Protein AF-A0A3B0SGT5-F1 (afdb_monomer)

Secondary structure (DSSP, 8-state):
-EEETTEEEEEETTEEEEEEE-TT--HHHHHHH--S-EEEPGGG-

Nearest PDB structures (foldseek):
  3rrl-assembly1_D  TM=9.126E-01  e=4.975E-02  Helicobacter pylori
  8k9h-assembly2_E  TM=9.341E-01  e=7.486E-02  Fusobacterium nucleatum
  5dbn-assembly1_D  TM=8.906E-01  e=1.052E-01  Escherichia coli DH5[alpha]
  8k9h-assembly2_C  TM=9.505E-01  e=1.815E-01  Fusobacterium nucleatum

Mean predicted aligned error: 5.17 Å

pLDDT: mean 80.71, std 7.55, range [46.25, 87.69]

Organism: NCBI:txid652676

Solvent-accessible surface area (backbone atoms only — not comparable to full-atom values): 2836 Å² total; per-residue (Å²): 111,47,81,53,90,58,24,34,33,37,66,53,100,90,44,39,30,38,73,44,65,28,96,94,48,49,73,67,57,46,53,73,75,35,93,66,82,60,45,74,44,84,88,80,114

Structure (mmCIF, N/CA/C/O backbone):
data_AF-A0A3B0SGT5-F1
#
_entry.id   AF-A0A3B0SGT5-F1
#
loop_
_atom_site.group_PDB
_atom_site.id
_atom_site.type_symbol
_atom_site.label_atom_id
_atom_site.label_alt_id
_atom_site.label_comp_id
_atom_site.label_asym_id
_atom_site.label_entity_id
_atom_site.label_seq_id
_atom_site.pdbx_PDB_ins_code
_atom_site.Cartn_x
_atom_site.Cartn_y
_atom_site.Cartn_z
_atom_site.occupancy
_atom_site.B_iso_or_equiv
_atom_site.auth_seq_id
_atom_site.auth_comp_id
_atom_site.auth_asym_id
_atom_site.auth_atom_id
_atom_site.pdbx_PDB_model_num
ATOM 1 N N . MET A 1 1 ? 7.208 -6.613 -8.268 1.00 81.94 1 MET A N 1
ATOM 2 C CA . MET A 1 1 ? 5.888 -6.723 -7.615 1.00 81.94 1 MET A CA 1
ATOM 3 C C . MET A 1 1 ? 6.000 -7.767 -6.518 1.00 81.94 1 MET A C 1
ATOM 5 O O . MET A 1 1 ? 6.537 -8.835 -6.777 1.00 81.94 1 MET A O 1
ATOM 9 N N . ILE A 1 2 ? 5.583 -7.425 -5.307 1.00 84.12 2 ILE A N 1
ATOM 10 C CA . ILE A 1 2 ? 5.626 -8.234 -4.092 1.00 84.12 2 ILE A CA 1
ATOM 11 C C . ILE A 1 2 ? 4.207 -8.244 -3.547 1.00 84.12 2 ILE A C 1
ATOM 13 O O . ILE A 1 2 ? 3.638 -7.183 -3.310 1.00 84.12 2 ILE A O 1
ATOM 17 N N . ILE A 1 3 ? 3.650 -9.433 -3.368 1.00 85.00 3 ILE A N 1
ATOM 18 C CA . ILE A 1 3 ? 2.338 -9.627 -2.759 1.00 85.00 3 ILE A CA 1
ATOM 19 C C . ILE A 1 3 ? 2.596 -10.202 -1.376 1.00 85.00 3 ILE A C 1
ATOM 21 O O . ILE A 1 3 ? 3.290 -11.211 -1.245 1.00 85.00 3 ILE A O 1
ATOM 25 N N . SER A 1 4 ? 2.087 -9.534 -0.352 1.00 82.31 4 SER A N 1
ATOM 26 C CA . SER A 1 4 ? 2.202 -9.970 1.031 1.00 82.31 4 SER A CA 1
ATOM 27 C C . SER A 1 4 ? 0.857 -9.864 1.735 1.00 82.31 4 SER A C 1
ATOM 29 O O . SER 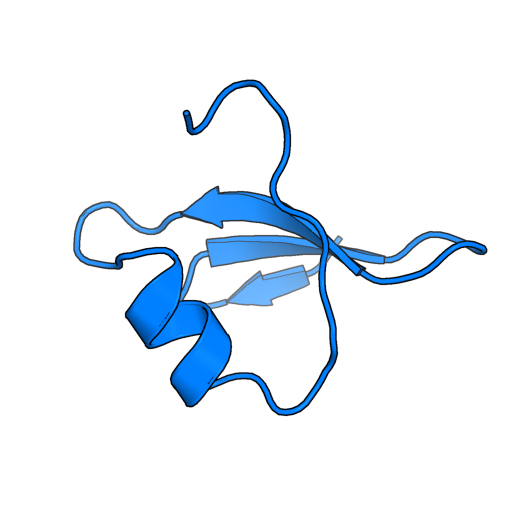A 1 4 ? -0.108 -9.325 1.196 1.00 82.31 4 SER A O 1
ATOM 31 N N . ASP A 1 5 ? 0.820 -10.366 2.963 1.00 84.06 5 ASP A N 1
ATOM 32 C CA . ASP A 1 5 ? -0.346 -10.295 3.843 1.00 84.06 5 ASP A CA 1
ATOM 33 C C . ASP A 1 5 ? -0.805 -8.850 4.108 1.00 84.06 5 ASP A C 1
ATOM 35 O O . ASP A 1 5 ? -1.986 -8.594 4.311 1.00 84.06 5 ASP A O 1
ATOM 39 N N . VAL A 1 6 ? 0.121 -7.885 4.047 1.00 83.12 6 VAL A N 1
ATOM 40 C CA . VAL A 1 6 ? -0.189 -6.472 4.307 1.00 83.12 6 VAL A CA 1
ATOM 41 C C . VAL A 1 6 ? -0.603 -5.697 3.048 1.00 83.12 6 VAL A C 1
ATOM 43 O O . VAL A 1 6 ? -1.191 -4.622 3.157 1.00 83.12 6 VAL A O 1
ATOM 46 N N . GLY A 1 7 ? -0.321 -6.221 1.849 1.00 86.19 7 GLY A N 1
ATOM 47 C CA . GLY A 1 7 ? -0.688 -5.576 0.588 1.00 86.19 7 GLY A CA 1
ATOM 48 C C . GLY A 1 7 ? 0.240 -5.891 -0.586 1.00 86.19 7 GLY A C 1
ATOM 49 O O . GLY A 1 7 ? 1.155 -6.717 -0.509 1.00 86.19 7 GLY A O 1
ATOM 50 N N . VAL A 1 8 ? 0.001 -5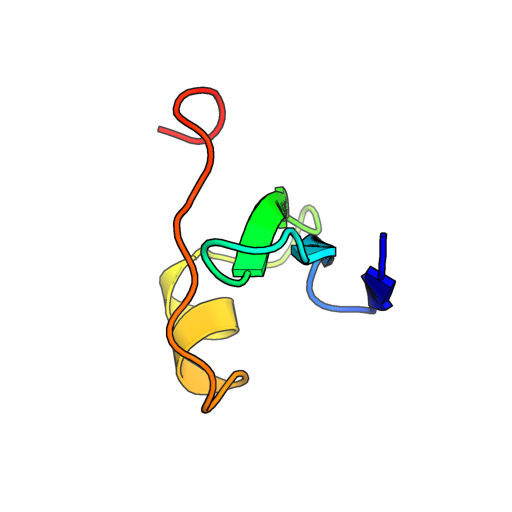.198 -1.698 1.00 87.69 8 VAL A N 1
ATOM 51 C CA . VAL A 1 8 ? 0.780 -5.310 -2.934 1.00 87.69 8 VAL A CA 1
ATOM 52 C C . VAL A 1 8 ? 1.744 -4.136 -3.047 1.00 87.69 8 VAL A C 1
ATOM 54 O O . VAL A 1 8 ? 1.345 -2.972 -3.123 1.00 87.69 8 VAL A O 1
ATOM 57 N N . PHE A 1 9 ? 3.034 -4.452 -3.127 1.00 87.06 9 PHE A N 1
ATOM 58 C CA . PHE A 1 9 ? 4.110 -3.487 -3.315 1.00 87.06 9 PHE A CA 1
ATOM 59 C C . PHE A 1 9 ? 4.788 -3.677 -4.659 1.00 87.06 9 PHE A C 1
ATOM 61 O O . PHE A 1 9 ? 5.083 -4.783 -5.110 1.00 87.06 9 PHE A O 1
ATOM 68 N N . THR A 1 10 ? 5.162 -2.574 -5.271 1.00 86.88 10 THR A N 1
ATOM 69 C CA . THR A 1 10 ? 5.959 -2.553 -6.483 1.00 86.88 10 THR A CA 1
ATOM 70 C C . THR A 1 10 ? 7.270 -1.859 -6.171 1.00 86.88 10 THR A C 1
ATOM 72 O O . THR A 1 10 ? 7.295 -0.677 -5.850 1.00 86.88 10 THR A O 1
ATOM 75 N N . ILE A 1 11 ? 8.366 -2.613 -6.244 1.00 85.12 11 ILE A N 1
ATOM 76 C CA . ILE A 1 11 ? 9.718 -2.065 -6.154 1.00 85.12 11 ILE A CA 1
ATOM 77 C C . ILE A 1 11 ? 10.173 -1.718 -7.567 1.00 85.12 11 ILE A C 1
ATOM 79 O O . ILE A 1 11 ? 10.180 -2.588 -8.437 1.00 85.12 11 ILE A O 1
ATOM 83 N N . ASN A 1 12 ? 10.543 -0.458 -7.768 1.00 83.94 12 ASN A N 1
ATOM 84 C CA . ASN A 1 12 ? 11.169 0.051 -8.985 1.00 83.94 12 ASN A CA 1
ATOM 85 C C . ASN A 1 12 ? 12.543 0.645 -8.636 1.00 83.94 12 ASN A C 1
ATOM 87 O O . ASN A 1 12 ? 12.903 0.745 -7.463 1.00 83.94 12 ASN A O 1
ATOM 91 N N . GLU A 1 13 ? 13.289 1.113 -9.638 1.00 78.31 13 GLU A N 1
ATOM 92 C CA . GLU A 1 13 ? 14.618 1.723 -9.447 1.00 78.31 13 GLU A CA 1
ATOM 93 C C . GLU A 1 13 ? 14.619 2.931 -8.483 1.00 78.31 13 GLU A C 1
ATOM 95 O O . GLU A 1 13 ? 15.652 3.264 -7.912 1.00 78.31 13 GLU A O 1
ATOM 100 N N . GLY A 1 14 ? 13.459 3.561 -8.253 1.00 76.38 14 GLY A N 1
ATOM 101 C CA . GLY A 1 14 ? 13.281 4.693 -7.333 1.00 76.38 14 GLY A CA 1
ATOM 102 C C . GLY A 1 14 ? 12.754 4.354 -5.930 1.00 76.38 14 GLY A C 1
ATOM 103 O O . GLY A 1 14 ? 12.454 5.281 -5.176 1.00 76.38 14 GLY A O 1
ATOM 104 N N . GLY A 1 15 ? 12.594 3.072 -5.580 1.00 81.94 15 GLY A N 1
ATOM 105 C CA . GLY A 1 15 ? 12.124 2.627 -4.261 1.00 81.94 15 GLY A CA 1
ATOM 106 C C . GLY A 1 15 ? 10.868 1.75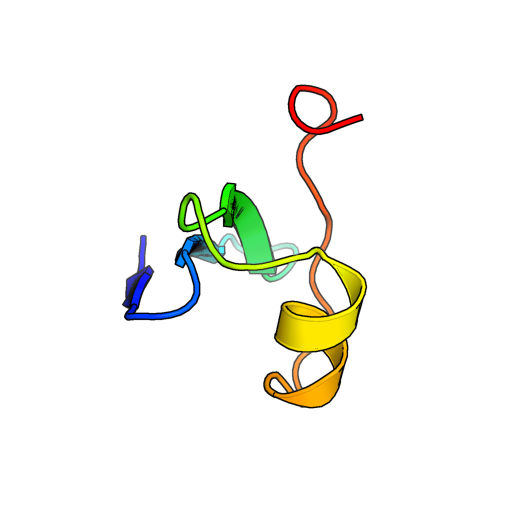2 -4.295 1.00 81.94 15 GLY A C 1
ATOM 107 O O . GLY A 1 15 ? 10.431 1.290 -5.351 1.00 81.94 15 GLY A O 1
ATOM 108 N N . ALA A 1 16 ? 10.299 1.502 -3.113 1.00 84.75 16 ALA A N 1
ATOM 109 C CA . ALA A 1 16 ? 9.080 0.718 -2.948 1.00 84.75 16 ALA A CA 1
ATOM 110 C C . ALA A 1 16 ? 7.831 1.610 -3.030 1.00 84.75 16 ALA A C 1
ATOM 112 O O . ALA A 1 16 ? 7.759 2.655 -2.383 1.00 84.75 16 ALA A O 1
ATOM 113 N N . THR A 1 17 ? 6.831 1.171 -3.789 1.00 87.31 17 THR A N 1
ATOM 114 C CA . THR A 1 17 ? 5.521 1.819 -3.890 1.00 87.31 17 THR A CA 1
ATOM 115 C C . THR A 1 17 ? 4.432 0.828 -3.508 1.00 87.31 17 THR A C 1
ATOM 117 O O . THR A 1 17 ? 4.308 -0.223 -4.128 1.00 87.31 17 THR A O 1
ATOM 120 N N . LEU A 1 18 ? 3.629 1.166 -2.510 1.00 85.69 18 LEU A N 1
ATOM 121 C CA . LEU A 1 18 ? 2.426 0.442 -2.134 1.00 85.69 18 LEU A CA 1
ATOM 122 C C . LEU A 1 18 ? 1.315 0.769 -3.139 1.00 85.69 18 LEU A C 1
ATOM 124 O O . LEU A 1 18 ? 0.908 1.927 -3.257 1.00 85.69 18 LEU A O 1
ATOM 128 N N . MET A 1 19 ? 0.876 -0.242 -3.885 1.00 86.31 19 MET A N 1
ATOM 129 C CA . MET A 1 19 ? -0.170 -0.109 -4.901 1.00 86.31 19 MET A CA 1
ATOM 130 C C . MET A 1 19 ? -1.546 -0.484 -4.366 1.00 86.31 19 MET A C 1
ATOM 132 O O . MET A 1 19 ? -2.515 0.191 -4.692 1.00 86.31 19 MET A O 1
ATOM 136 N N . GLU A 1 20 ? -1.623 -1.516 -3.529 1.00 83.38 20 GLU A N 1
ATOM 137 C CA . GLU A 1 20 ? -2.869 -1.960 -2.903 1.00 83.38 20 GLU A CA 1
ATOM 138 C C . GLU A 1 20 ? -2.614 -2.344 -1.448 1.00 83.38 20 GLU A C 1
ATOM 140 O O . GLU A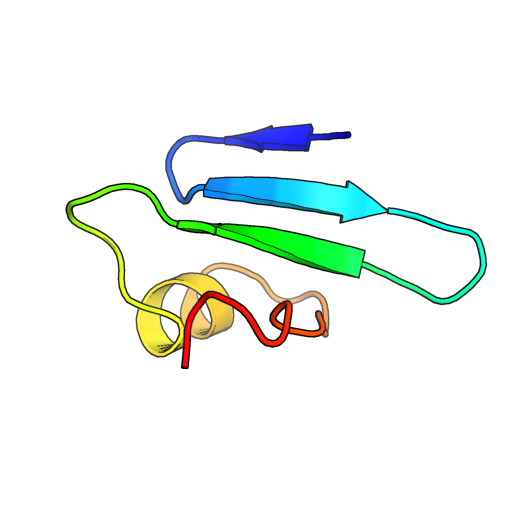 1 20 ? -1.583 -2.936 -1.122 1.00 83.38 20 GLU A O 1
ATOM 145 N N . LEU A 1 21 ? -3.566 -2.011 -0.582 1.00 83.81 21 LEU A N 1
ATOM 146 C CA . LEU A 1 21 ? -3.609 -2.442 0.811 1.00 83.81 21 LEU A CA 1
ATOM 147 C C . LEU A 1 21 ? -4.506 -3.667 0.933 1.00 83.81 21 LEU A C 1
ATOM 149 O O . LEU A 1 21 ? -5.515 -3.771 0.233 1.00 83.81 21 LEU A O 1
ATOM 153 N N . ALA A 1 22 ? -4.168 -4.571 1.849 1.00 84.19 22 ALA A N 1
ATOM 154 C CA . ALA A 1 22 ? -5.129 -5.582 2.264 1.00 84.19 22 ALA A CA 1
ATOM 155 C C . ALA A 1 22 ? -6.360 -4.899 2.910 1.00 84.19 22 ALA A C 1
ATOM 157 O O . ALA A 1 22 ? -6.203 -3.865 3.562 1.00 84.19 22 ALA A O 1
ATOM 158 N N . PRO A 1 23 ? -7.577 -5.452 2.748 1.00 77.19 23 PRO A N 1
ATOM 159 C CA . PRO A 1 23 ? -8.822 -4.820 3.203 1.00 77.19 23 PRO A CA 1
ATOM 160 C C . PRO A 1 23 ? -8.878 -4.560 4.718 1.00 77.19 23 PRO A C 1
ATOM 162 O O . PRO A 1 23 ? -9.581 -3.651 5.150 1.00 77.19 23 PRO A O 1
ATOM 165 N N . ASP A 1 24 ? -8.112 -5.316 5.507 1.00 81.94 24 ASP A N 1
ATOM 166 C CA . ASP A 1 24 ? -8.005 -5.180 6.964 1.00 81.94 24 ASP A CA 1
ATOM 167 C C . ASP A 1 24 ? -6.727 -4.441 7.417 1.00 81.94 24 ASP A C 1
ATOM 169 O O . ASP A 1 24 ? -6.384 -4.459 8.597 1.00 81.94 24 ASP A O 1
ATOM 173 N N . MET A 1 25 ? -5.989 -3.807 6.498 1.00 82.38 25 MET A N 1
ATOM 174 C CA . MET A 1 25 ? -4.728 -3.113 6.785 1.00 82.38 25 MET A CA 1
ATOM 175 C C . MET A 1 25 ? -4.804 -1.622 6.470 1.00 82.38 25 MET A C 1
ATOM 177 O O . MET A 1 25 ? -5.327 -1.194 5.443 1.00 82.38 25 MET A O 1
ATOM 181 N N . THR A 1 26 ? -4.193 -0.817 7.339 1.00 83.44 26 THR A N 1
ATOM 182 C CA . THR A 1 26 ? -4.031 0.628 7.140 1.00 83.44 26 THR A CA 1
ATOM 183 C C . THR A 1 26 ? -2.599 0.965 6.734 1.00 83.44 26 THR A C 1
ATOM 185 O O . THR A 1 26 ? -1.654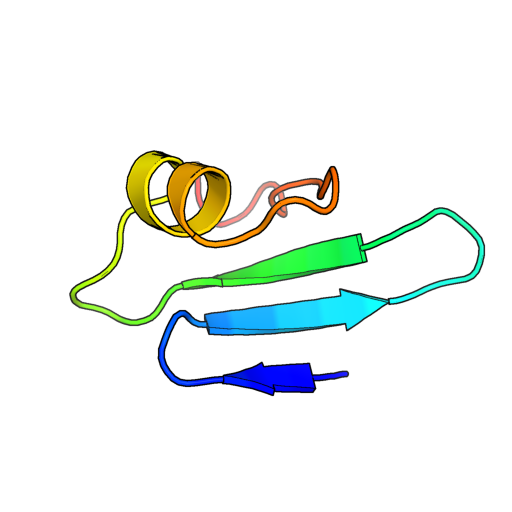 0.256 7.080 1.00 83.44 26 THR A O 1
ATOM 188 N N . VAL A 1 27 ? -2.406 2.090 6.038 1.00 81.38 27 VAL A N 1
ATOM 189 C CA . VAL A 1 27 ? -1.068 2.584 5.654 1.00 81.38 27 VAL A CA 1
ATOM 190 C C . VAL A 1 27 ? -0.129 2.694 6.858 1.00 81.38 27 VAL A C 1
ATOM 192 O O . VAL A 1 27 ? 1.057 2.384 6.741 1.00 81.38 27 VAL A O 1
ATOM 195 N N . GLU A 1 28 ? -0.640 3.141 8.006 1.00 82.31 28 GLU A N 1
ATOM 196 C CA . GLU A 1 28 ? 0.142 3.286 9.237 1.00 82.31 28 GLU A CA 1
ATOM 197 C C . GLU A 1 28 ? 0.645 1.937 9.749 1.00 82.31 28 GLU A C 1
ATOM 199 O O . GLU A 1 28 ? 1.812 1.803 10.114 1.00 82.31 28 GLU A O 1
ATOM 204 N N . GLU A 1 29 ? -0.204 0.916 9.706 1.00 83.56 29 GLU A N 1
ATOM 205 C CA . GLU A 1 29 ? 0.121 -0.430 10.164 1.00 83.56 29 GLU A CA 1
ATOM 206 C C . GLU A 1 29 ? 1.120 -1.115 9.233 1.00 83.56 29 GLU A C 1
ATOM 208 O O . GLU A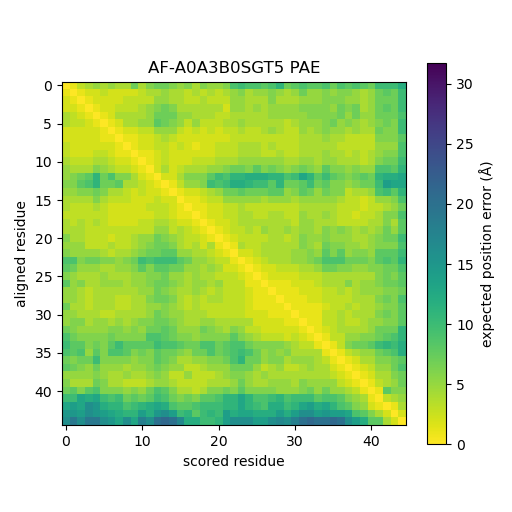 1 29 ? 2.103 -1.711 9.681 1.00 83.56 29 GLU A O 1
ATOM 213 N N . VAL A 1 30 ? 0.949 -0.914 7.926 1.00 83.50 30 VAL A N 1
ATOM 214 C CA . VAL A 1 30 ? 1.921 -1.335 6.919 1.00 83.50 30 VAL A CA 1
ATOM 215 C C . VAL A 1 30 ? 3.263 -0.636 7.124 1.00 83.50 30 VAL A C 1
ATOM 217 O O . VAL A 1 30 ? 4.303 -1.290 7.067 1.00 83.50 30 VAL A O 1
ATOM 220 N N . ARG A 1 31 ? 3.270 0.668 7.422 1.00 82.69 31 ARG A N 1
ATOM 221 C CA . ARG A 1 31 ? 4.492 1.429 7.721 1.00 82.69 31 ARG A CA 1
ATOM 222 C C . ARG A 1 31 ? 5.149 0.978 9.023 1.00 82.69 31 ARG A C 1
ATOM 224 O O . ARG A 1 31 ? 6.369 0.950 9.096 1.00 82.69 31 ARG A O 1
ATOM 231 N N . SER A 1 32 ? 4.370 0.587 10.026 1.00 84.44 32 SER A N 1
ATOM 232 C CA . SER A 1 32 ? 4.918 0.065 11.280 1.00 84.44 32 SER A CA 1
ATOM 233 C C . SER A 1 32 ? 5.497 -1.342 11.131 1.00 84.44 32 SER A C 1
ATOM 235 O O . SER A 1 32 ? 6.425 -1.689 11.856 1.00 84.44 32 SER A O 1
ATOM 237 N N . ARG A 1 33 ? 4.951 -2.164 10.227 1.00 82.75 33 ARG A N 1
ATOM 238 C CA . ARG A 1 33 ? 5.450 -3.521 9.940 1.00 82.75 33 ARG A CA 1
ATOM 239 C C . ARG A 1 33 ? 6.567 -3.557 8.902 1.00 82.75 33 ARG A C 1
ATOM 241 O O . ARG A 1 33 ? 7.264 -4.561 8.795 1.00 82.75 33 ARG A O 1
ATOM 248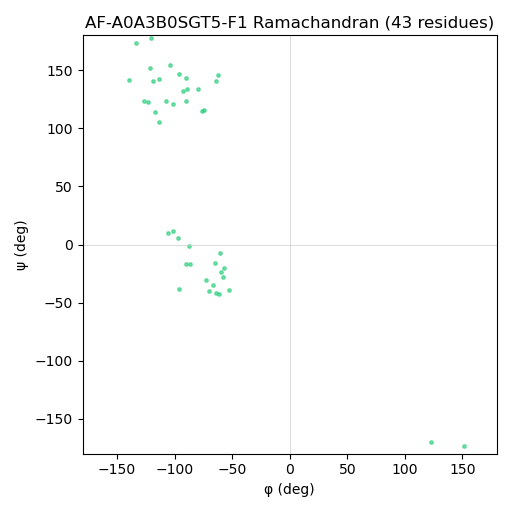 N N . THR A 1 34 ? 6.730 -2.484 8.138 1.00 78.50 34 THR A N 1
ATOM 249 C CA . THR A 1 34 ? 7.698 -2.403 7.046 1.00 78.50 34 THR A CA 1
ATOM 250 C C . THR A 1 34 ? 8.770 -1.380 7.401 1.00 78.50 34 THR A C 1
ATOM 252 O O . THR A 1 34 ? 8.539 -0.180 7.311 1.00 78.50 34 THR A O 1
ATOM 255 N N . GLU A 1 35 ? 9.972 -1.843 7.753 1.00 76.44 35 GLU A N 1
ATOM 256 C CA . GLU A 1 35 ? 11.131 -0.965 8.016 1.00 76.44 35 GLU A CA 1
ATOM 257 C C . GLU A 1 35 ? 11.606 -0.196 6.766 1.00 76.44 35 GLU A C 1
ATOM 259 O O . GLU A 1 35 ? 12.348 0.782 6.868 1.00 76.44 35 GLU A O 1
ATOM 264 N N . ALA A 1 36 ? 11.185 -0.621 5.570 1.00 75.12 36 ALA A N 1
ATOM 265 C CA . ALA A 1 36 ? 11.504 0.057 4.322 1.00 75.12 36 ALA A CA 1
ATOM 266 C C . ALA A 1 36 ? 10.595 1.272 4.094 1.00 75.12 36 ALA A C 1
ATOM 268 O O . ALA A 1 36 ? 9.373 1.192 4.193 1.00 75.12 36 ALA A O 1
ATOM 269 N N . ASN A 1 37 ? 11.195 2.395 3.701 1.00 78.44 37 ASN A N 1
ATOM 270 C CA . ASN A 1 37 ? 10.445 3.596 3.357 1.00 78.44 37 ASN A CA 1
ATOM 271 C C . ASN A 1 37 ? 9.774 3.403 1.985 1.00 78.44 37 ASN A C 1
ATOM 2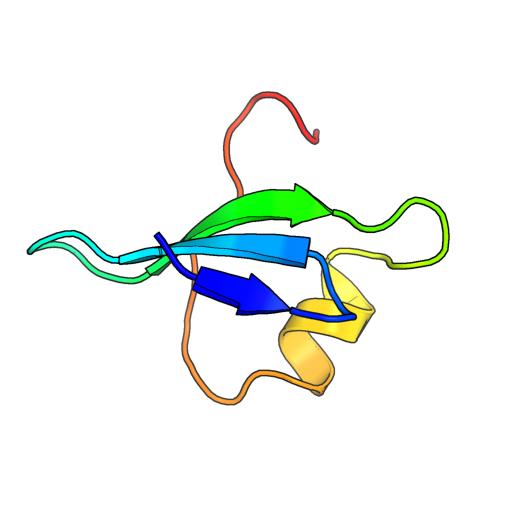73 O O . ASN A 1 37 ? 10.463 3.248 0.973 1.00 78.44 37 ASN A O 1
ATOM 277 N N . PHE A 1 38 ? 8.441 3.394 1.947 1.00 83.12 38 PHE A N 1
ATOM 278 C CA . PHE A 1 38 ? 7.660 3.216 0.722 1.00 83.12 38 PHE A CA 1
ATOM 279 C C . PHE A 1 38 ? 6.722 4.399 0.466 1.00 83.12 38 PHE A C 1
ATOM 281 O O . PHE A 1 38 ? 6.267 5.081 1.387 1.00 83.12 38 PHE A O 1
ATOM 288 N N . LYS A 1 39 ? 6.416 4.639 -0.810 1.00 83.81 39 LYS A N 1
ATOM 289 C CA . LYS A 1 39 ? 5.404 5.610 -1.242 1.00 83.81 39 LYS A CA 1
ATOM 290 C C . LYS A 1 39 ? 4.048 4.929 -1.357 1.00 83.81 39 LYS A C 1
ATOM 292 O O . LYS A 1 39 ? 3.982 3.787 -1.789 1.00 83.81 39 LYS A O 1
ATOM 297 N N . VAL A 1 40 ? 2.974 5.622 -1.005 1.00 81.94 40 VAL A N 1
ATOM 298 C CA . VAL A 1 40 ? 1.605 5.140 -1.238 1.00 81.94 40 VAL A CA 1
ATOM 299 C C . VAL A 1 40 ? 1.133 5.692 -2.577 1.00 81.94 40 VAL A C 1
ATOM 301 O O . VAL A 1 40 ? 1.346 6.873 -2.850 1.00 81.94 40 VAL A O 1
ATOM 304 N N . ALA A 1 41 ? 0.562 4.845 -3.435 1.00 80.56 41 ALA A N 1
ATOM 305 C CA . ALA A 1 41 ? -0.016 5.292 -4.698 1.00 80.56 41 ALA A CA 1
ATOM 306 C C . ALA A 1 41 ? -1.210 6.234 -4.446 1.00 80.56 41 ALA A C 1
ATOM 308 O O . ALA A 1 41 ? -2.020 5.984 -3.558 1.00 80.56 41 ALA A O 1
ATOM 309 N N . GLU A 1 42 ? -1.347 7.292 -5.253 1.00 67.50 42 GLU A N 1
ATOM 310 C CA . GLU A 1 42 ? -2.368 8.352 -5.096 1.00 67.50 42 GLU A CA 1
ATOM 311 C C . GLU A 1 42 ? -3.832 7.867 -5.176 1.00 67.50 42 GLU A C 1
ATOM 313 O O . GLU A 1 42 ? -4.740 8.639 -4.896 1.00 67.50 42 GLU A O 1
ATOM 318 N N . GLY A 1 43 ? -4.084 6.599 -5.523 1.00 64.44 43 GLY A N 1
ATOM 319 C CA . GLY A 1 43 ? -5.426 5.999 -5.548 1.00 64.44 43 GLY A CA 1
ATOM 320 C C . GLY A 1 43 ? -5.903 5.395 -4.220 1.00 64.44 43 GLY A C 1
ATOM 321 O O . GLY A 1 43 ? -7.013 4.875 -4.172 1.00 64.44 43 GLY A O 1
ATOM 322 N N . LEU A 1 44 ? -5.076 5.428 -3.170 1.00 60.97 44 LEU A N 1
ATOM 323 C CA . LEU A 1 44 ? -5.390 4.920 -1.823 1.00 60.97 44 LEU A CA 1
ATOM 324 C C . LEU A 1 44 ? -5.658 6.050 -0.801 1.00 60.97 44 LEU A C 1
ATOM 326 O O . LEU A 1 44 ? -5.685 5.777 0.399 1.00 60.97 44 LEU A O 1
ATOM 330 N N . ALA A 1 45 ? -5.789 7.301 -1.264 1.00 46.25 45 ALA A N 1
ATOM 331 C CA . ALA A 1 45 ? -6.002 8.501 -0.445 1.00 46.25 45 ALA A CA 1
ATOM 332 C C . ALA A 1 45 ? -7.486 8.859 -0.272 1.00 46.25 45 ALA A C 1
ATOM 334 O O . ALA A 1 45 ? -8.253 8.693 -1.247 1.00 46.25 45 ALA A O 1
#

Radius of gyration: 9.51 Å; Cα contacts (8 Å, |Δi|>4): 65; chains: 1; bounding box: 23×19×21 Å

Sequence (45 aa):
MIISDVGVFTINEGGATLMELAPDMTVEEVRSRTEANFKVAEGLA

Foldseek 3Di:
DDQDPQAD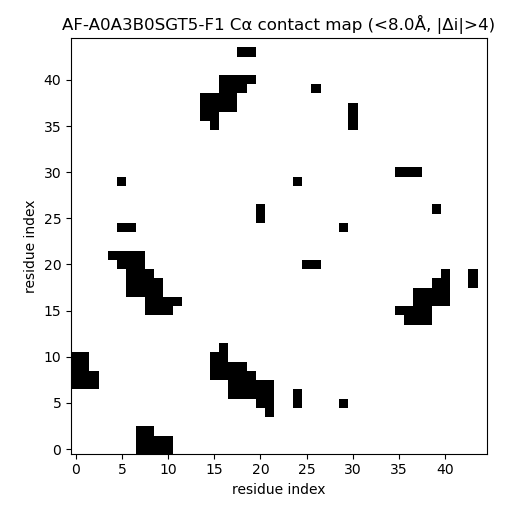WDQDPVFIEGATGDPPHDPVRVCVVDPGDYHYPPVVD

InterPro domains:
  IPR037171 NagB/RpiA transferase-like [SSF100950] (1-42)